Protein AF-A0A9W7CVZ5-F1 (afdb_monomer)

Secondary structure (DSSP, 8-state):
------------S-----SEEEEE--EEEETTEEEE-SS-EEEEE-SS-----HHHHHHTT--HHHHHHHHHHTTS--------S----------HHHHHHHHHHHHHHHHTTSS-HHHHHHHHHH--

Foldseek 3Di:
DDDDDDDPDPPDPPDFDFPDKDWDFDWDQDPVGIDTDPGTDIDTDGPDDDDDDQVVCVVVVRRPVVVVVVVVVVVPPPPPPPDPDDDDPPPPPCPVVNVVVVVVVLVVCVVVVVDDPVVVVVVVVVVD

Organism: NCBI:txid1490495

Radius of gyration: 24.83 Å; Cα contacts (8 Å, |Δi|>4): 61; chains: 1; bounding box: 60×45×59 Å

Structure (mmCIF, N/CA/C/O backbone):
data_AF-A0A9W7CVZ5-F1
#
_entry.id   AF-A0A9W7CVZ5-F1
#
loop_
_atom_site.group_PDB
_atom_site.id
_atom_site.type_symbol
_atom_site.label_atom_id
_atom_site.label_alt_id
_atom_site.label_comp_id
_atom_site.label_asym_id
_atom_site.label_entity_id
_atom_site.label_seq_id
_atom_site.pdbx_PDB_ins_code
_atom_site.Cartn_x
_atom_site.Cartn_y
_atom_site.Cartn_z
_atom_site.occupancy
_atom_site.B_iso_or_equiv
_atom_site.auth_seq_id
_atom_site.auth_comp_i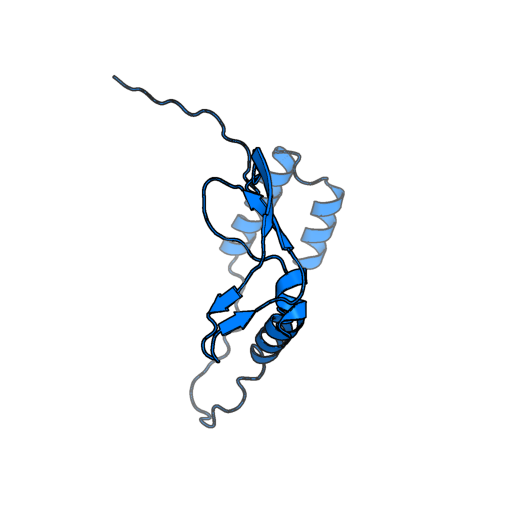d
_atom_site.auth_asym_id
_atom_site.auth_atom_id
_atom_site.pdbx_PDB_model_num
ATOM 1 N N . MET A 1 1 ? 34.422 22.693 -24.046 1.00 40.09 1 MET A N 1
ATOM 2 C CA . MET A 1 1 ? 33.271 22.176 -24.804 1.00 40.09 1 MET A CA 1
ATOM 3 C C . MET A 1 1 ? 33.101 20.726 -24.395 1.00 40.09 1 MET A C 1
ATOM 5 O O . MET A 1 1 ? 34.000 19.950 -24.675 1.00 40.09 1 MET A O 1
ATOM 9 N N . ASN A 1 2 ? 31.997 20.472 -23.681 1.00 41.28 2 ASN A N 1
ATOM 10 C CA . ASN A 1 2 ? 31.250 19.214 -23.522 1.00 41.28 2 ASN A CA 1
ATOM 11 C C . ASN A 1 2 ? 32.051 18.068 -22.856 1.00 41.28 2 ASN A C 1
ATOM 13 O O . ASN A 1 2 ? 32.937 17.504 -23.475 1.00 41.28 2 ASN A O 1
ATOM 17 N N . GLY A 1 3 ? 31.862 17.681 -21.592 1.00 51.03 3 GLY A N 1
ATOM 18 C CA . GLY A 1 3 ? 30.636 17.678 -20.800 1.00 51.03 3 GLY A CA 1
ATOM 19 C C . GLY A 1 3 ? 29.716 16.562 -21.283 1.00 51.03 3 GLY A C 1
ATOM 20 O O . GLY A 1 3 ? 28.900 16.842 -22.146 1.00 51.03 3 GLY A O 1
ATOM 21 N N . ASP A 1 4 ? 29.872 15.340 -20.760 1.00 47.72 4 ASP A N 1
ATOM 22 C CA . ASP A 1 4 ? 28.720 14.618 -20.213 1.00 47.72 4 ASP A CA 1
ATOM 23 C C . ASP A 1 4 ? 29.133 13.479 -19.265 1.00 47.72 4 ASP A C 1
ATOM 25 O O . ASP A 1 4 ? 29.956 12.620 -19.585 1.00 47.72 4 ASP A O 1
ATOM 29 N N . HIS A 1 5 ? 28.555 13.527 -18.069 1.00 56.59 5 HIS A N 1
ATOM 30 C CA . HIS A 1 5 ? 28.604 12.501 -17.041 1.00 56.59 5 HIS A CA 1
ATOM 31 C C . HIS A 1 5 ? 27.521 11.480 -17.383 1.00 56.59 5 HIS A C 1
ATOM 33 O O . HIS A 1 5 ? 26.341 11.765 -17.223 1.00 56.59 5 HIS A O 1
ATOM 39 N N . THR A 1 6 ? 27.886 10.265 -17.773 1.00 53.56 6 THR A N 1
ATOM 40 C CA . THR A 1 6 ? 26.927 9.150 -17.773 1.00 53.56 6 THR A CA 1
ATOM 41 C C . THR A 1 6 ? 27.447 8.067 -16.847 1.00 53.56 6 THR A C 1
ATOM 43 O O . THR A 1 6 ? 28.040 7.071 -17.250 1.00 53.56 6 THR A O 1
ATOM 46 N N . ALA A 1 7 ? 27.257 8.307 -15.548 1.00 51.12 7 ALA A N 1
ATOM 47 C CA . ALA A 1 7 ? 27.234 7.227 -14.580 1.00 51.12 7 ALA A CA 1
ATOM 48 C C . ALA A 1 7 ? 26.082 6.297 -14.982 1.00 51.12 7 ALA A C 1
ATOM 50 O O . ALA A 1 7 ? 24.929 6.719 -15.032 1.00 51.12 7 ALA A O 1
ATOM 51 N N . CYS A 1 8 ? 26.403 5.050 -15.319 1.00 52.41 8 CYS A N 1
ATOM 52 C CA . CYS A 1 8 ? 25.407 4.004 -15.484 1.00 52.41 8 CYS A CA 1
ATOM 53 C C . CYS A 1 8 ? 24.758 3.774 -14.113 1.00 52.41 8 CYS A C 1
ATOM 55 O O . CYS A 1 8 ? 25.337 3.110 -13.252 1.00 52.41 8 CYS A O 1
ATOM 57 N N . GLY A 1 9 ? 23.602 4.398 -13.887 1.00 58.53 9 GLY A N 1
ATOM 58 C CA . GLY A 1 9 ? 22.767 4.137 -12.721 1.00 58.53 9 GLY A CA 1
ATOM 59 C C . GLY A 1 9 ? 22.293 2.679 -12.713 1.00 58.53 9 GLY A C 1
ATOM 60 O O . GLY A 1 9 ? 22.257 2.036 -13.768 1.00 58.53 9 GLY A O 1
ATOM 61 N N . PRO A 1 10 ? 21.969 2.127 -11.535 1.00 52.97 10 PRO A N 1
ATOM 62 C CA . PRO A 1 10 ? 21.460 0.767 -11.438 1.00 52.97 10 PRO A CA 1
ATOM 63 C C . PRO A 1 10 ? 20.138 0.631 -12.220 1.00 52.97 10 PRO A C 1
ATOM 65 O O . PRO A 1 10 ? 19.360 1.583 -12.268 1.00 52.97 10 PRO A O 1
ATOM 68 N N . PRO A 1 11 ? 19.845 -0.536 -12.821 1.00 58.94 11 PRO A N 1
ATOM 69 C CA . PRO A 1 11 ? 18.526 -0.811 -13.379 1.00 58.94 11 PRO A CA 1
ATOM 70 C C . PRO A 1 11 ? 17.513 -0.898 -12.225 1.00 58.94 11 PRO A C 1
ATOM 72 O O . PRO A 1 11 ? 17.598 -1.766 -11.357 1.00 58.94 11 PRO A O 1
ATOM 75 N N . GLU A 1 12 ? 16.593 0.060 -12.186 1.00 49.31 12 GLU A N 1
ATOM 76 C CA . GLU A 1 12 ? 15.905 0.489 -10.970 1.00 49.31 12 GLU A CA 1
ATOM 77 C C . GLU A 1 12 ? 14.522 -0.173 -10.833 1.00 49.31 12 GLU A C 1
ATOM 79 O O . GLU A 1 12 ? 13.479 0.447 -11.021 1.00 49.31 12 GLU A O 1
ATOM 84 N N . TRP A 1 13 ? 14.465 -1.446 -10.431 1.00 47.00 13 TRP A N 1
ATOM 85 C CA . TRP A 1 13 ? 13.424 -1.749 -9.447 1.00 47.00 13 TRP A CA 1
ATOM 86 C C . TRP A 1 13 ? 13.830 -0.915 -8.230 1.00 47.00 13 TRP A C 1
ATOM 88 O O . TRP A 1 13 ? 14.870 -1.170 -7.630 1.00 47.00 13 TRP A O 1
ATOM 98 N N . ALA A 1 14 ? 13.125 0.188 -7.981 1.00 61.78 14 ALA A N 1
ATOM 99 C CA . ALA A 1 14 ? 13.544 1.167 -6.986 1.00 61.78 14 ALA A CA 1
ATOM 100 C C . ALA A 1 14 ? 13.758 0.476 -5.636 1.00 61.78 14 ALA A C 1
ATOM 102 O O . ALA A 1 14 ? 12.819 -0.029 -5.014 1.00 61.78 14 ALA A O 1
ATOM 103 N N . ILE A 1 15 ? 15.017 0.416 -5.200 1.00 69.12 15 ILE A N 1
ATOM 104 C CA . ILE A 1 15 ? 15.358 -0.065 -3.869 1.00 69.12 15 ILE A CA 1
ATOM 105 C C . ILE A 1 15 ? 14.914 1.029 -2.912 1.00 69.12 15 ILE A C 1
ATOM 107 O O . ILE A 1 15 ? 15.576 2.054 -2.771 1.00 69.12 15 ILE A O 1
ATOM 111 N N . LEU A 1 16 ? 13.781 0.813 -2.250 1.00 71.06 16 LEU A N 1
ATOM 112 C CA . LEU A 1 16 ? 13.352 1.677 -1.161 1.00 71.06 16 LEU A CA 1
ATOM 113 C C . LEU A 1 16 ? 14.295 1.461 0.026 1.00 71.06 16 LEU A C 1
ATOM 115 O O . LEU A 1 16 ? 14.169 0.492 0.777 1.00 71.06 16 LEU A O 1
ATOM 119 N N . ALA A 1 17 ? 15.262 2.361 0.181 1.00 76.75 17 ALA A N 1
ATOM 120 C CA . ALA A 1 17 ? 16.102 2.414 1.363 1.00 76.75 17 ALA A CA 1
ATOM 121 C C . ALA A 1 17 ? 15.310 3.058 2.507 1.00 76.75 17 ALA A C 1
ATOM 123 O O . ALA A 1 17 ? 14.854 4.196 2.406 1.00 76.75 17 ALA A O 1
ATOM 124 N N . SER A 1 18 ? 15.141 2.321 3.603 1.00 81.44 18 SER A N 1
ATOM 125 C CA . SER A 1 18 ? 14.576 2.861 4.835 1.00 81.44 18 SER A CA 1
ATOM 126 C C . SER A 1 18 ? 15.668 3.026 5.878 1.00 81.44 18 SER A C 1
ATOM 128 O O . SER A 1 18 ? 16.497 2.136 6.066 1.00 81.44 18 SER A O 1
ATOM 130 N N . THR A 1 19 ? 15.659 4.160 6.572 1.00 82.44 19 THR A N 1
ATOM 131 C CA . THR A 1 19 ? 16.615 4.442 7.652 1.00 82.44 19 THR A CA 1
ATOM 132 C C . THR A 1 19 ? 16.072 4.046 9.024 1.00 82.44 19 THR A C 1
ATOM 134 O O . THR A 1 19 ? 16.849 3.770 9.934 1.00 82.44 19 THR A O 1
ATOM 137 N N . HIS A 1 20 ? 14.746 3.995 9.182 1.00 89.50 20 HIS A N 1
ATOM 138 C CA . HIS A 1 20 ? 14.085 3.797 10.469 1.00 89.50 20 HIS A CA 1
ATOM 139 C C . HIS A 1 20 ? 12.794 2.993 10.318 1.00 89.50 20 HIS A C 1
ATOM 141 O O . HIS A 1 20 ? 12.055 3.151 9.348 1.00 89.50 20 HIS A O 1
ATOM 147 N N . ALA A 1 21 ? 12.484 2.195 11.338 1.00 91.69 21 ALA A N 1
ATOM 148 C CA . ALA A 1 21 ? 11.197 1.533 11.490 1.00 91.69 21 ALA A CA 1
ATOM 149 C C . ALA A 1 21 ? 10.530 2.005 12.784 1.00 91.69 21 ALA A C 1
ATOM 151 O O . ALA A 1 21 ? 11.165 1.987 13.841 1.00 91.69 21 ALA A O 1
ATOM 152 N N . ILE A 1 22 ? 9.261 2.398 12.703 1.00 93.62 22 ILE A N 1
ATOM 153 C CA . ILE A 1 22 ? 8.476 2.890 13.841 1.00 93.62 22 ILE A CA 1
ATOM 154 C C . ILE A 1 22 ? 7.110 2.210 13.888 1.00 93.62 22 ILE A C 1
ATOM 156 O O . ILE A 1 22 ? 6.572 1.823 12.854 1.00 93.62 22 ILE A O 1
ATOM 160 N N . ASP A 1 23 ? 6.535 2.098 15.079 1.00 94.88 23 ASP A N 1
ATOM 161 C CA . ASP A 1 23 ? 5.174 1.601 15.265 1.00 94.88 23 ASP A CA 1
ATOM 162 C C . ASP A 1 23 ? 4.212 2.785 15.412 1.00 94.88 23 ASP A C 1
ATOM 164 O O . ASP A 1 23 ? 4.386 3.639 16.283 1.00 94.88 23 ASP A O 1
ATOM 168 N N . VAL A 1 24 ? 3.200 2.857 14.544 1.00 92.44 24 VAL A N 1
ATOM 169 C CA . VAL A 1 24 ? 2.259 3.985 14.472 1.00 92.44 24 VAL A CA 1
ATOM 170 C C . VAL A 1 24 ? 0.809 3.528 14.572 1.00 92.44 24 VAL A C 1
ATOM 172 O O . VAL A 1 24 ? 0.402 2.521 13.995 1.00 92.44 24 VAL A O 1
ATOM 175 N N . ASN A 1 25 ? -0.005 4.306 15.285 1.00 93.50 25 ASN A N 1
ATOM 176 C CA . ASN A 1 25 ? -1.456 4.150 15.274 1.00 93.50 25 ASN A CA 1
ATOM 177 C C . ASN A 1 25 ? -2.013 4.828 14.015 1.00 93.50 25 ASN A C 1
ATOM 179 O O . ASN A 1 25 ? -2.070 6.056 13.940 1.00 93.50 25 ASN A O 1
ATOM 183 N N . LEU A 1 26 ? -2.404 4.024 13.028 1.00 91.19 26 LEU A N 1
ATOM 184 C CA . LEU A 1 26 ? -2.772 4.507 11.701 1.00 91.19 26 LEU A CA 1
ATOM 185 C C . LEU A 1 26 ? -4.281 4.772 11.580 1.00 91.19 26 LEU A C 1
ATOM 187 O O . LEU A 1 26 ? -5.115 3.979 12.021 1.00 91.19 26 LEU A O 1
ATOM 191 N N . THR A 1 27 ? -4.637 5.888 10.948 1.00 92.62 27 THR A N 1
ATOM 192 C CA . THR A 1 27 ? -6.004 6.197 10.507 1.00 92.62 27 THR A CA 1
ATOM 193 C C . THR A 1 27 ? -5.955 6.662 9.059 1.00 92.62 27 THR A C 1
ATOM 195 O O . THR A 1 27 ? -5.190 7.567 8.733 1.00 92.62 27 THR A O 1
ATOM 198 N N . LEU A 1 28 ? -6.753 6.038 8.195 1.00 89.94 28 LEU A N 1
ATOM 199 C CA . LEU A 1 28 ? -6.840 6.364 6.774 1.00 89.94 28 LEU A CA 1
ATOM 200 C C . LEU A 1 28 ? -8.164 7.056 6.481 1.00 89.94 28 LEU A C 1
ATOM 202 O O . LEU A 1 28 ? -9.229 6.526 6.785 1.00 89.94 28 LEU A O 1
ATOM 206 N N . ASN A 1 29 ? -8.104 8.224 5.854 1.00 90.62 29 ASN A N 1
ATOM 207 C CA . ASN A 1 29 ? -9.298 8.931 5.406 1.00 90.62 29 ASN A CA 1
ATOM 208 C C . ASN A 1 29 ? -9.720 8.373 4.047 1.00 90.62 29 ASN A C 1
ATOM 210 O O . ASN A 1 29 ? -9.106 8.681 3.028 1.00 90.62 29 ASN A O 1
ATOM 214 N N . THR A 1 30 ? -10.746 7.527 4.038 1.00 86.75 30 THR A N 1
ATOM 215 C CA . THR A 1 30 ? -11.310 6.975 2.801 1.00 86.75 30 THR A CA 1
ATOM 216 C C . THR A 1 30 ? -12.500 7.813 2.337 1.00 86.75 30 THR A C 1
ATOM 218 O O . THR A 1 30 ? -13.057 8.597 3.107 1.00 86.75 30 THR A O 1
ATOM 221 N N . ALA A 1 31 ? -12.946 7.615 1.095 1.00 90.88 31 ALA A N 1
ATOM 222 C CA . ALA A 1 31 ? -14.164 8.251 0.587 1.00 90.88 31 ALA A CA 1
ATOM 223 C C . ALA A 1 31 ? -15.429 7.864 1.386 1.00 90.88 31 ALA A C 1
ATOM 225 O O . ALA A 1 31 ? -16.387 8.629 1.420 1.00 90.88 31 ALA A O 1
ATOM 226 N N . ALA A 1 32 ? -15.421 6.707 2.059 1.00 89.44 32 ALA A N 1
ATOM 227 C CA . ALA A 1 32 ? -16.495 6.263 2.951 1.00 89.44 32 ALA A CA 1
ATOM 228 C C . ALA A 1 32 ? -16.342 6.787 4.395 1.00 89.44 32 ALA A C 1
ATOM 230 O O . ALA A 1 32 ? -17.167 6.481 5.254 1.00 89.44 32 ALA A O 1
ATOM 231 N N . GLY A 1 33 ? -15.293 7.568 4.667 1.00 92.44 33 GLY A N 1
ATOM 232 C CA . GLY A 1 33 ? -14.964 8.117 5.978 1.00 92.44 33 GLY A CA 1
ATOM 233 C C . GLY A 1 33 ? -13.639 7.594 6.553 1.00 92.44 33 GLY A C 1
ATOM 234 O O . GLY A 1 33 ? -12.951 6.776 5.929 1.00 92.44 33 GLY A O 1
ATOM 235 N N . PRO A 1 34 ? -13.240 8.088 7.738 1.00 92.81 34 PRO A N 1
ATOM 236 C CA . PRO A 1 34 ? -12.016 7.661 8.406 1.00 92.81 34 PRO A CA 1
ATOM 237 C C . PRO A 1 34 ? -12.090 6.205 8.880 1.00 92.81 34 PRO A C 1
ATOM 239 O O . PRO A 1 34 ? -13.049 5.806 9.539 1.00 92.81 34 PRO A O 1
ATOM 242 N N . VAL A 1 35 ? -11.040 5.432 8.608 1.00 90.69 35 VAL A N 1
ATOM 243 C CA . VAL A 1 35 ? -10.869 4.057 9.087 1.00 90.69 35 VAL A CA 1
ATOM 244 C C . VAL A 1 35 ? -9.632 3.990 9.967 1.00 90.69 35 VAL A C 1
ATOM 246 O O . VAL A 1 35 ? -8.517 4.251 9.515 1.00 90.69 35 VAL A O 1
ATOM 249 N N . ARG A 1 36 ? -9.829 3.642 11.239 1.00 91.00 36 ARG A N 1
ATOM 250 C CA . ARG A 1 36 ? -8.750 3.484 12.216 1.00 91.00 36 ARG A CA 1
ATOM 251 C C . ARG A 1 36 ? -8.421 2.009 12.406 1.00 91.00 36 ARG A C 1
ATOM 253 O O . ARG A 1 36 ? -9.317 1.201 12.638 1.00 91.00 36 ARG A O 1
ATOM 260 N N . PHE A 1 37 ? -7.136 1.681 12.355 1.00 89.38 37 PHE A N 1
ATOM 261 C CA . PHE A 1 37 ? -6.665 0.337 12.672 1.00 89.38 37 PHE A CA 1
ATOM 262 C C . PHE A 1 37 ? -6.636 0.121 14.188 1.00 89.38 37 PHE A C 1
ATOM 264 O O . PHE A 1 37 ? -6.345 1.048 14.943 1.00 89.38 37 PHE A O 1
ATOM 271 N N . GLN A 1 38 ? -6.959 -1.099 14.625 1.00 86.56 38 GLN A N 1
ATOM 272 C CA . GLN A 1 38 ? -7.007 -1.442 16.051 1.00 86.56 38 GLN A CA 1
ATOM 273 C C . GLN A 1 38 ? -5.605 -1.539 16.668 1.00 86.56 38 GLN A C 1
ATOM 275 O O . GLN A 1 38 ? -5.395 -1.050 17.775 1.00 86.56 38 GLN A O 1
ATOM 280 N N . ASP A 1 39 ? -4.646 -2.095 15.924 1.00 91.38 39 ASP A N 1
ATOM 281 C CA . ASP A 1 39 ? -3.274 -2.306 16.385 1.00 91.38 39 ASP A CA 1
ATOM 282 C C . ASP A 1 39 ? -2.290 -1.291 15.798 1.00 91.38 39 ASP A C 1
ATOM 284 O O . ASP A 1 39 ? -2.501 -0.736 14.712 1.00 91.38 39 ASP A O 1
ATOM 288 N N . LEU A 1 40 ? -1.161 -1.115 16.490 1.00 93.12 40 LEU A N 1
ATOM 289 C CA . LEU A 1 40 ? -0.016 -0.393 15.947 1.00 93.12 40 LEU A CA 1
ATOM 290 C C . LEU A 1 40 ? 0.492 -1.084 14.679 1.00 93.12 40 LEU A C 1
ATOM 292 O O . LEU A 1 40 ? 0.637 -2.308 14.621 1.00 93.12 40 LEU A O 1
ATOM 296 N N . LYS A 1 41 ? 0.781 -0.283 13.656 1.00 91.06 41 LYS A N 1
ATOM 297 C CA . LYS A 1 41 ? 1.324 -0.749 12.384 1.00 91.06 41 LYS A CA 1
ATOM 298 C C . LYS A 1 41 ? 2.783 -0.342 12.287 1.00 91.06 41 LYS A C 1
ATOM 300 O O . LYS A 1 41 ? 3.121 0.823 12.484 1.00 91.06 41 LYS A O 1
ATOM 305 N N . ARG A 1 42 ? 3.639 -1.310 11.967 1.00 91.56 42 ARG A N 1
ATOM 306 C CA . ARG A 1 42 ? 5.062 -1.067 11.751 1.00 91.56 42 ARG A CA 1
ATOM 307 C C . ARG A 1 42 ? 5.269 -0.415 10.390 1.00 91.56 42 ARG A C 1
ATOM 309 O O . ARG A 1 42 ? 5.014 -1.043 9.362 1.00 91.56 42 ARG A O 1
ATOM 316 N N . CYS A 1 43 ? 5.738 0.822 10.390 1.00 90.19 43 CYS A N 1
ATOM 317 C CA . CYS A 1 43 ? 6.008 1.613 9.198 1.00 90.19 43 CYS A CA 1
ATOM 318 C C . CYS A 1 43 ? 7.510 1.822 9.018 1.00 90.19 43 CYS A C 1
ATOM 320 O O . CYS A 1 43 ? 8.252 2.018 9.981 1.00 90.19 43 CYS A O 1
ATOM 322 N N . LEU A 1 44 ? 7.941 1.786 7.761 1.00 90.94 44 LEU A N 1
ATOM 323 C CA . LEU A 1 44 ? 9.299 2.109 7.348 1.00 90.94 44 LEU A CA 1
ATOM 324 C C . LEU A 1 44 ? 9.329 3.566 6.897 1.00 90.94 44 LEU A C 1
ATOM 326 O O . LEU A 1 44 ? 8.510 3.968 6.072 1.00 90.94 44 LEU A O 1
ATOM 330 N N . ILE A 1 45 ? 10.253 4.352 7.443 1.00 88.25 45 ILE A N 1
ATOM 331 C CA . ILE A 1 45 ? 10.453 5.737 7.017 1.00 88.25 45 ILE A CA 1
ATOM 332 C C . ILE A 1 45 ? 11.331 5.716 5.770 1.00 88.25 45 ILE A C 1
ATOM 334 O O . ILE A 1 45 ? 12.456 5.208 5.810 1.00 88.25 45 ILE A O 1
ATOM 338 N N . VAL A 1 46 ? 10.789 6.251 4.682 1.00 86.69 46 VAL A N 1
ATOM 339 C CA . VAL A 1 46 ? 11.439 6.431 3.379 1.00 86.69 46 VAL A CA 1
ATOM 340 C C . VAL A 1 46 ? 11.301 7.900 2.972 1.00 86.69 46 VAL A C 1
ATOM 342 O O . VAL A 1 46 ? 10.420 8.593 3.473 1.00 86.69 46 VAL A O 1
ATOM 345 N N . GLU A 1 47 ? 12.164 8.396 2.089 1.00 81.62 47 GLU A N 1
ATOM 346 C CA . GLU A 1 47 ? 12.276 9.837 1.777 1.00 81.62 47 GLU A CA 1
ATOM 347 C C . GLU A 1 47 ? 11.128 10.417 0.925 1.00 81.62 47 GLU A C 1
ATOM 349 O O . GLU A 1 47 ? 11.151 11.594 0.580 1.00 81.62 47 GLU A O 1
ATOM 354 N N . SER A 1 48 ? 10.133 9.607 0.564 1.00 76.75 48 SER A N 1
ATOM 355 C CA . SER A 1 48 ? 9.132 9.931 -0.457 1.00 76.75 48 SER A CA 1
ATOM 356 C C . SER A 1 48 ? 7.707 9.815 0.104 1.00 76.75 48 SER A C 1
ATOM 358 O O . SER A 1 48 ? 7.345 10.539 1.030 1.00 76.75 48 SER A O 1
ATOM 360 N N . ASP A 1 49 ? 6.897 8.919 -0.456 1.00 80.44 49 ASP A N 1
ATOM 361 C CA . ASP A 1 49 ? 5.460 8.839 -0.220 1.00 80.44 49 ASP A CA 1
ATOM 362 C C . ASP A 1 49 ? 5.065 7.820 0.857 1.00 80.44 49 ASP A C 1
ATOM 364 O O . ASP A 1 49 ? 5.798 6.887 1.199 1.00 80.44 49 ASP A O 1
ATOM 368 N N . PHE A 1 50 ? 3.838 7.967 1.367 1.00 84.12 50 PHE A N 1
ATOM 369 C CA . PH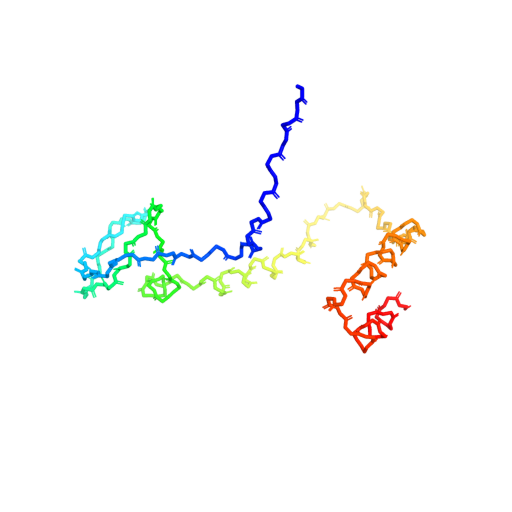E A 1 50 ? 3.235 6.989 2.267 1.00 84.12 50 PHE A CA 1
ATOM 370 C C . PHE A 1 50 ? 2.686 5.795 1.479 1.00 84.12 50 PHE A C 1
ATOM 372 O O . PHE A 1 50 ? 1.575 5.820 0.946 1.00 84.12 50 PHE A O 1
ATOM 379 N N . LEU A 1 51 ? 3.479 4.727 1.425 1.00 88.88 51 LEU A N 1
ATOM 380 C CA . LEU A 1 51 ? 3.121 3.493 0.737 1.00 88.88 51 LEU A CA 1
ATOM 381 C C . LEU A 1 51 ? 2.387 2.529 1.670 1.00 88.88 51 LEU A C 1
ATOM 383 O O . LEU A 1 51 ? 2.852 2.204 2.764 1.00 88.88 51 LEU A O 1
ATOM 387 N N . VAL A 1 52 ? 1.256 2.008 1.195 1.00 88.75 52 VAL A N 1
ATOM 388 C CA . VAL A 1 52 ? 0.464 1.004 1.908 1.00 88.75 52 VAL A CA 1
ATOM 389 C C . VAL A 1 52 ? 0.586 -0.339 1.201 1.00 88.75 52 VAL A C 1
ATOM 391 O O . VAL A 1 52 ? 0.172 -0.502 0.057 1.00 88.75 52 VAL A O 1
ATOM 394 N N . GLY A 1 53 ? 1.156 -1.323 1.895 1.00 89.62 53 GLY A N 1
ATOM 395 C CA . GLY A 1 53 ? 1.318 -2.670 1.354 1.00 89.62 53 GLY A CA 1
ATOM 396 C C . GLY A 1 53 ? 0.002 -3.451 1.268 1.00 89.62 53 GLY A C 1
ATOM 397 O O . GLY A 1 53 ? -0.929 -3.226 2.045 1.00 89.62 53 GLY A O 1
ATOM 398 N N . LYS A 1 54 ? -0.031 -4.459 0.384 1.00 90.31 54 LYS A N 1
ATOM 399 C CA . LYS A 1 54 ? -1.192 -5.343 0.152 1.00 90.31 54 LYS A CA 1
ATOM 400 C C . LYS A 1 54 ? -1.803 -5.925 1.431 1.00 90.31 54 LYS A C 1
ATOM 402 O O . LYS A 1 54 ? -3.018 -6.003 1.542 1.00 90.31 54 LYS A O 1
ATOM 407 N N . ARG A 1 55 ? -0.976 -6.301 2.415 1.00 88.69 55 ARG A N 1
ATOM 408 C CA . ARG A 1 55 ? -1.454 -6.851 3.697 1.00 88.69 55 ARG A CA 1
ATOM 409 C C . ARG A 1 55 ? -2.390 -5.880 4.419 1.00 88.69 55 ARG A C 1
ATOM 411 O O . ARG A 1 55 ? -3.440 -6.292 4.889 1.00 88.69 55 ARG A O 1
ATOM 418 N N . LEU A 1 56 ? -2.012 -4.605 4.488 1.00 89.50 56 LEU A N 1
ATOM 419 C CA . LEU A 1 56 ? -2.798 -3.593 5.186 1.00 89.50 56 LEU A CA 1
ATOM 420 C C . LEU A 1 56 ? -4.060 -3.221 4.395 1.00 89.50 56 LEU A C 1
ATOM 422 O O . LEU A 1 56 ? -5.105 -2.985 4.988 1.00 89.50 56 LEU A O 1
ATOM 426 N N . LEU A 1 57 ? -3.983 -3.228 3.060 1.00 90.44 57 LEU A N 1
ATOM 427 C CA . LEU A 1 57 ? -5.155 -3.064 2.194 1.00 90.44 57 LEU A CA 1
ATOM 428 C C . LEU A 1 57 ? -6.174 -4.198 2.390 1.00 90.44 57 LEU A C 1
ATOM 430 O O . LEU A 1 57 ? -7.370 -3.933 2.479 1.00 90.44 57 LEU A O 1
ATOM 434 N N . ALA A 1 58 ? -5.714 -5.444 2.536 1.00 89.44 58 ALA A N 1
ATOM 435 C CA . ALA A 1 58 ? -6.590 -6.589 2.776 1.00 89.44 58 ALA A CA 1
ATOM 436 C C . ALA A 1 58 ? -7.347 -6.487 4.113 1.00 89.44 58 ALA A C 1
ATOM 438 O O . ALA A 1 58 ? -8.515 -6.864 4.177 1.00 89.44 58 ALA A O 1
ATOM 439 N N . GLU A 1 59 ? -6.736 -5.915 5.158 1.00 88.50 59 GLU A N 1
ATOM 440 C CA . GLU A 1 59 ? -7.431 -5.620 6.425 1.00 88.50 59 GLU A CA 1
ATOM 441 C C . GLU A 1 59 ? -8.589 -4.618 6.247 1.00 88.50 59 GLU A C 1
ATOM 443 O O . GLU A 1 59 ? -9.553 -4.650 7.009 1.00 88.50 59 GLU A O 1
ATOM 448 N N . LEU A 1 60 ? -8.530 -3.760 5.222 1.00 86.00 60 LEU A N 1
ATOM 449 C CA . LEU A 1 60 ? -9.613 -2.842 4.839 1.00 86.00 60 LEU A CA 1
ATOM 450 C C . LEU A 1 60 ? -10.650 -3.492 3.906 1.00 86.00 60 LEU A C 1
ATOM 452 O O . LEU A 1 60 ? -11.565 -2.815 3.442 1.00 86.00 60 LEU A O 1
ATOM 456 N N . GLY A 1 61 ? -10.498 -4.780 3.581 1.00 88.06 61 GLY A N 1
ATOM 457 C CA . GLY A 1 61 ? -11.327 -5.475 2.594 1.00 88.06 61 GLY A CA 1
ATOM 458 C C . GLY A 1 61 ? -10.979 -5.140 1.139 1.00 88.06 61 GLY A C 1
ATOM 459 O O . GLY A 1 61 ? -11.764 -5.436 0.237 1.00 88.06 61 GLY A O 1
ATOM 460 N N . ILE A 1 62 ? -9.816 -4.528 0.891 1.00 89.75 62 ILE A N 1
ATOM 461 C CA . ILE A 1 62 ? -9.342 -4.186 -0.452 1.00 89.75 62 ILE A CA 1
ATOM 462 C C . ILE A 1 62 ? -8.424 -5.305 -0.948 1.00 89.75 62 ILE A C 1
ATOM 464 O O . ILE A 1 62 ? -7.234 -5.353 -0.635 1.00 89.75 62 ILE A O 1
ATOM 468 N N . ASP A 1 63 ? -8.990 -6.204 -1.747 1.00 91.75 63 ASP A N 1
ATOM 469 C CA . ASP A 1 63 ? -8.250 -7.245 -2.457 1.00 91.75 63 ASP A CA 1
ATOM 470 C C . ASP A 1 63 ? -7.927 -6.774 -3.881 1.00 91.75 63 ASP A C 1
ATOM 472 O O . ASP A 1 63 ? -8.747 -6.878 -4.798 1.00 91.75 63 ASP A O 1
ATOM 476 N N . VAL A 1 64 ? -6.724 -6.220 -4.042 1.00 90.44 64 VAL A N 1
ATOM 477 C CA . VAL A 1 64 ? -6.249 -5.653 -5.311 1.00 90.44 64 VAL A CA 1
ATOM 478 C C . VAL A 1 64 ? -6.165 -6.719 -6.404 1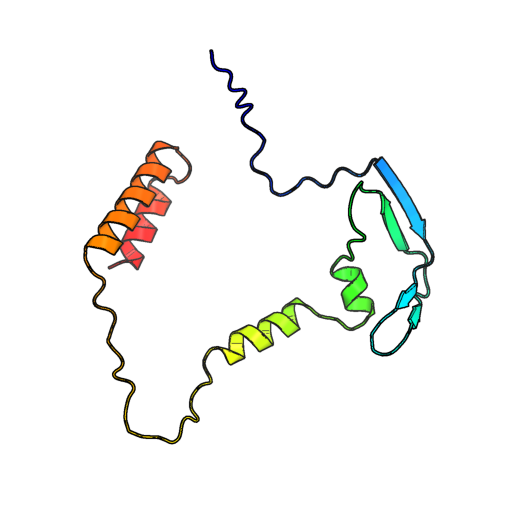.00 90.44 64 VAL A C 1
ATOM 480 O O . VAL A 1 64 ? -6.521 -6.439 -7.544 1.00 90.44 64 VAL A O 1
ATOM 483 N N . ASP A 1 65 ? -5.743 -7.942 -6.078 1.00 91.94 65 ASP A N 1
ATOM 484 C CA . ASP A 1 65 ? -5.555 -8.997 -7.079 1.00 91.94 65 ASP A CA 1
ATOM 485 C C . ASP A 1 65 ? -6.910 -9.472 -7.618 1.00 91.94 65 ASP A C 1
ATOM 487 O O . ASP A 1 65 ? -7.103 -9.584 -8.832 1.00 91.94 65 ASP A O 1
ATOM 491 N N . ARG A 1 66 ? -7.899 -9.641 -6.732 1.00 90.81 66 ARG A N 1
ATOM 492 C CA . ARG A 1 66 ? -9.280 -9.939 -7.136 1.00 90.81 66 ARG A CA 1
ATOM 493 C C . ARG A 1 66 ? -9.899 -8.806 -7.955 1.00 90.81 66 ARG A C 1
ATOM 495 O O . ARG A 1 66 ? -10.590 -9.071 -8.937 1.00 90.81 66 ARG A O 1
ATOM 502 N N . GLN A 1 67 ? -9.671 -7.552 -7.566 1.00 90.31 67 GLN A N 1
ATOM 503 C CA . GLN A 1 67 ? -10.175 -6.384 -8.298 1.00 90.31 67 GLN A CA 1
ATOM 504 C C . GLN A 1 67 ? -9.554 -6.265 -9.695 1.00 90.31 67 GLN A C 1
ATOM 506 O O . GLN A 1 67 ? -10.284 -6.054 -10.663 1.00 90.31 67 GLN A O 1
ATOM 511 N N . LEU A 1 68 ? -8.241 -6.470 -9.821 1.00 90.12 68 LEU A N 1
ATOM 512 C CA . LEU A 1 68 ? -7.555 -6.520 -11.115 1.00 90.12 68 LEU A CA 1
ATOM 513 C C . LEU A 1 68 ? -8.065 -7.678 -11.981 1.00 90.12 68 LEU A C 1
ATOM 515 O O . LEU A 1 68 ? -8.264 -7.496 -13.180 1.00 90.12 68 LEU A O 1
ATOM 519 N N . GLY A 1 69 ? -8.353 -8.835 -11.381 1.00 89.62 69 GLY A N 1
ATOM 520 C CA . GLY A 1 69 ? -8.968 -9.965 -12.079 1.00 89.62 69 GLY A CA 1
ATOM 521 C C . GLY A 1 69 ? -10.306 -9.607 -12.734 1.00 89.62 69 GLY A C 1
ATOM 522 O O . GLY A 1 69 ? -10.521 -9.927 -13.900 1.00 89.62 69 GLY A O 1
ATOM 523 N N . TYR A 1 70 ? -11.182 -8.875 -12.037 1.00 85.88 70 TYR A N 1
ATOM 524 C CA . TYR A 1 70 ? -12.444 -8.406 -12.629 1.00 85.88 70 TYR A C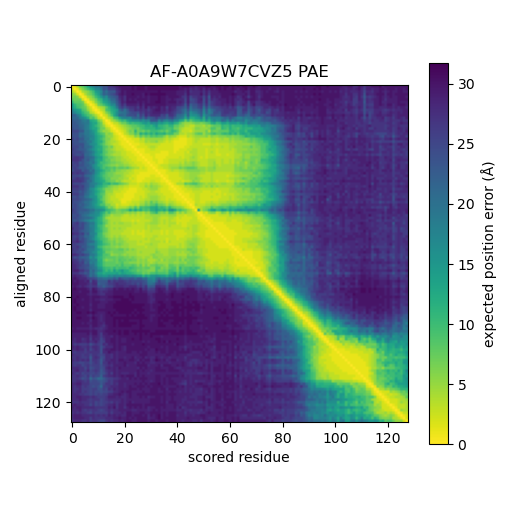A 1
ATOM 525 C C . TYR A 1 70 ? -12.250 -7.439 -13.797 1.00 85.88 70 TYR A C 1
ATOM 527 O O . TYR A 1 70 ? -13.041 -7.458 -14.739 1.00 85.88 70 TYR A O 1
ATOM 535 N N . LEU A 1 71 ? -11.212 -6.603 -13.746 1.00 85.75 71 LEU A N 1
ATOM 536 C CA . LEU A 1 71 ? -10.880 -5.697 -14.845 1.00 85.75 71 LEU A CA 1
ATOM 537 C C . LEU A 1 71 ? -10.357 -6.459 -16.064 1.00 85.75 71 LEU A C 1
ATOM 539 O O . LEU A 1 71 ? -10.722 -6.123 -17.184 1.00 85.75 71 LEU A O 1
ATOM 543 N N . ALA A 1 72 ? -9.559 -7.506 -15.851 1.00 80.00 72 ALA A N 1
ATOM 544 C CA . ALA A 1 72 ? -9.029 -8.330 -16.933 1.00 80.00 72 ALA A CA 1
ATOM 545 C C . ALA A 1 72 ? -10.121 -9.144 -17.652 1.00 80.00 72 ALA A C 1
ATOM 547 O O . ALA A 1 72 ? -10.050 -9.324 -18.863 1.00 80.00 72 ALA A O 1
ATOM 548 N N . VAL A 1 73 ? -11.149 -9.603 -16.927 1.00 74.81 73 VAL A N 1
ATOM 549 C CA . VAL A 1 73 ? -12.279 -10.359 -17.505 1.00 74.81 73 VAL A CA 1
ATOM 550 C C . VAL A 1 73 ? -13.197 -9.467 -18.351 1.00 74.81 73 VAL A C 1
ATOM 552 O O . VAL A 1 73 ? -13.738 -9.929 -19.349 1.00 74.81 73 VAL A O 1
ATOM 555 N N . ARG A 1 74 ? -13.325 -8.181 -18.002 1.00 61.25 74 ARG A N 1
ATOM 556 C CA . ARG A 1 74 ? -14.135 -7.191 -18.738 1.00 61.25 74 ARG A CA 1
ATOM 557 C C . ARG A 1 74 ? -13.505 -6.663 -20.037 1.00 61.25 74 ARG A C 1
ATOM 559 O O . ARG A 1 74 ? -14.028 -5.745 -20.658 1.00 61.25 74 ARG A O 1
ATOM 566 N N . GLY A 1 75 ? -12.334 -7.172 -20.417 1.00 57.16 75 GLY A N 1
ATOM 567 C CA . GLY A 1 75 ? -11.674 -6.800 -21.671 1.00 57.16 75 GLY A CA 1
ATOM 568 C C . GLY A 1 75 ? -12.217 -7.529 -22.904 1.00 57.16 75 GLY A C 1
ATOM 569 O O . GLY A 1 75 ? -11.828 -7.175 -24.013 1.00 57.16 75 GLY A O 1
ATOM 570 N N . ASP A 1 76 ? -13.083 -8.534 -22.721 1.00 58.62 76 ASP A N 1
ATOM 571 C CA . ASP A 1 76 ? -13.509 -9.465 -23.781 1.00 58.62 76 ASP A CA 1
ATOM 572 C C . ASP A 1 76 ? -15.038 -9.497 -24.005 1.00 58.62 76 ASP A C 1
ATOM 574 O O . ASP A 1 76 ? -15.526 -10.100 -24.961 1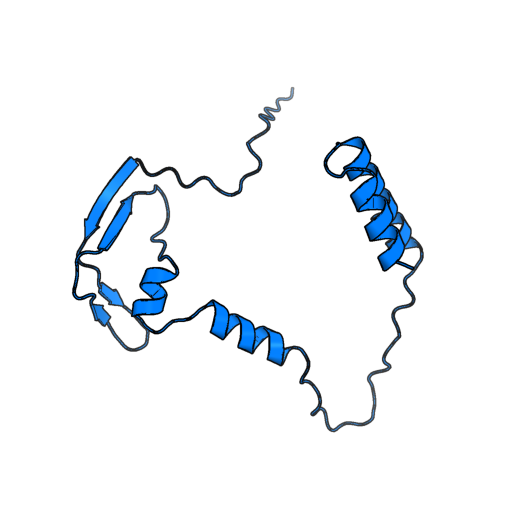.00 58.62 76 ASP A O 1
ATOM 578 N N . ASP A 1 77 ? -15.821 -8.817 -23.161 1.00 58.91 77 ASP A N 1
ATOM 579 C CA . ASP A 1 77 ? -17.289 -8.774 -23.210 1.00 58.91 77 ASP A CA 1
ATOM 580 C C . ASP A 1 77 ? -17.865 -7.514 -23.884 1.00 58.91 77 ASP A C 1
ATOM 582 O O . ASP A 1 77 ? -19.050 -7.209 -23.729 1.00 58.91 77 ASP A O 1
ATOM 586 N N . ASP A 1 78 ? -17.092 -6.847 -24.752 1.00 57.16 78 ASP A N 1
ATOM 587 C CA . ASP A 1 78 ? -17.634 -5.885 -25.725 1.00 57.16 78 ASP A CA 1
ATOM 588 C C . ASP A 1 78 ? -18.365 -6.607 -26.878 1.00 57.16 78 ASP A C 1
ATOM 590 O O . ASP A 1 78 ? -17.932 -6.653 -28.035 1.00 57.16 78 ASP A O 1
ATOM 594 N N . LYS A 1 79 ? -19.476 -7.263 -26.535 1.00 54.34 79 LYS A N 1
ATOM 595 C CA . LYS A 1 79 ? -20.446 -7.850 -27.471 1.00 54.34 79 LYS A CA 1
ATOM 596 C C . LYS A 1 79 ? -21.850 -7.385 -27.115 1.00 54.34 79 LYS A C 1
ATOM 598 O O . LYS A 1 79 ? -22.764 -8.183 -26.927 1.00 54.34 79 LYS A O 1
ATOM 603 N N . THR A 1 80 ? -22.040 -6.073 -27.033 1.00 52.69 80 THR A N 1
ATOM 604 C CA . THR A 1 80 ? -23.365 -5.467 -27.226 1.00 52.69 80 THR A CA 1
ATOM 605 C C . THR A 1 80 ? -23.228 -4.104 -27.903 1.00 52.69 80 THR A C 1
ATOM 607 O O . THR A 1 80 ? -23.715 -3.092 -27.416 1.00 52.69 80 THR A O 1
ATOM 610 N N . PHE A 1 81 ? -22.566 -4.081 -29.060 1.00 50.56 81 PHE A N 1
ATOM 611 C CA . PHE A 1 81 ? -22.878 -3.093 -30.087 1.00 50.56 81 PHE A CA 1
ATOM 612 C C . PHE A 1 81 ? -23.878 -3.742 -31.042 1.00 50.56 81 PHE A C 1
ATOM 614 O O . PHE A 1 81 ? -23.503 -4.429 -31.991 1.00 50.56 81 PHE A O 1
ATOM 621 N N . ASP A 1 82 ? -25.163 -3.562 -30.743 1.00 51.66 82 ASP A N 1
ATOM 622 C CA . ASP A 1 82 ? -26.231 -3.713 -31.729 1.00 51.66 82 ASP A CA 1
ATOM 623 C C . ASP A 1 82 ? -26.089 -2.571 -32.755 1.00 51.66 82 ASP A C 1
ATOM 625 O O . ASP A 1 82 ? -26.733 -1.531 -32.649 1.00 51.66 82 ASP A O 1
ATOM 629 N N . ASP A 1 83 ? -25.186 -2.744 -33.724 1.00 45.97 83 ASP A N 1
ATOM 630 C CA . ASP A 1 83 ? -25.266 -2.110 -35.044 1.00 45.97 83 ASP A CA 1
ATOM 631 C C . ASP A 1 83 ? -24.484 -2.958 -36.073 1.00 45.97 83 ASP A C 1
ATOM 633 O O . ASP A 1 83 ? -23.253 -3.048 -36.003 1.00 45.97 83 ASP A O 1
ATOM 637 N N . PRO A 1 84 ? -25.146 -3.636 -37.031 1.00 49.69 84 PRO A N 1
ATOM 638 C CA . PRO A 1 84 ? -24.492 -4.573 -37.941 1.00 49.69 84 PRO A CA 1
ATOM 639 C C . PRO A 1 84 ? -23.806 -3.894 -39.140 1.00 49.69 84 PRO A C 1
ATOM 641 O O . PRO A 1 84 ? -23.680 -4.515 -40.199 1.00 49.69 84 PRO A O 1
ATOM 644 N N . GLN A 1 85 ? -23.343 -2.645 -39.024 1.00 49.12 85 GLN A N 1
ATOM 645 C CA . GLN A 1 85 ? -22.643 -1.956 -40.111 1.00 49.12 85 GLN A CA 1
ATOM 646 C C . GLN A 1 85 ? -21.494 -1.064 -39.623 1.00 49.12 85 GLN A C 1
ATOM 648 O O . GLN A 1 85 ? -21.630 0.145 -39.569 1.00 49.12 85 GLN A O 1
ATOM 653 N N . SER A 1 86 ? -20.328 -1.674 -39.372 1.00 44.91 86 SER A N 1
ATOM 654 C CA . SER A 1 86 ? -18.988 -1.183 -39.776 1.00 44.91 86 SER A CA 1
ATOM 655 C C . SER A 1 86 ? -17.890 -1.449 -38.741 1.00 44.91 86 SER A C 1
ATOM 657 O O . SER A 1 86 ? -17.272 -0.524 -38.228 1.00 44.91 86 SER A O 1
ATOM 659 N N . MET A 1 87 ? -17.535 -2.705 -38.487 1.00 42.00 87 MET A N 1
ATOM 660 C CA . MET A 1 87 ? -16.153 -2.997 -38.094 1.00 42.00 87 MET A CA 1
ATOM 661 C C . MET A 1 87 ? -15.681 -4.214 -38.867 1.00 42.00 87 MET A C 1
ATOM 663 O O . MET A 1 87 ? -15.919 -5.361 -38.494 1.00 42.00 87 MET A O 1
ATOM 667 N N . GLN A 1 88 ? -15.034 -3.946 -40.003 1.00 44.88 88 GLN A N 1
ATOM 668 C CA . GLN A 1 88 ? -14.218 -4.949 -40.664 1.00 44.88 88 GLN A CA 1
ATOM 669 C C . GLN A 1 88 ? -13.128 -5.359 -39.674 1.00 44.88 88 GLN A C 1
ATOM 671 O O . GLN A 1 88 ? -12.206 -4.595 -39.395 1.00 44.88 88 GLN A O 1
ATOM 676 N N . PHE A 1 89 ? -13.249 -6.567 -39.128 1.00 42.16 89 PHE A N 1
ATOM 677 C CA . PHE A 1 89 ? -12.141 -7.236 -38.466 1.00 42.16 89 PHE A CA 1
ATOM 678 C C . PHE A 1 89 ? -11.063 -7.477 -39.524 1.00 42.16 89 PHE A C 1
ATOM 680 O O . PHE A 1 89 ? -11.059 -8.486 -40.233 1.00 42.16 89 PHE A O 1
ATOM 687 N N . HIS A 1 90 ? -10.148 -6.524 -39.670 1.00 44.53 90 HIS A N 1
ATOM 688 C CA . HIS A 1 90 ? -8.913 -6.770 -40.385 1.00 44.53 90 HIS A CA 1
ATOM 689 C C . HIS A 1 90 ? -8.102 -7.737 -39.530 1.00 44.53 90 HIS A C 1
ATOM 691 O O . HIS A 1 90 ? -7.526 -7.353 -38.516 1.00 44.53 90 HIS A O 1
ATOM 697 N N . LYS A 1 91 ? -8.069 -9.011 -39.937 1.00 46.59 91 LYS A N 1
ATOM 698 C CA . LYS A 1 91 ? -7.034 -9.950 -39.497 1.00 46.59 91 LYS A CA 1
ATOM 699 C C . LYS A 1 91 ? -5.696 -9.224 -39.687 1.00 46.59 91 LYS A C 1
ATOM 701 O O . LYS A 1 91 ? -5.396 -8.887 -40.838 1.00 46.59 91 LYS A O 1
ATOM 706 N N . PRO A 1 92 ? -4.935 -8.909 -38.620 1.00 48.56 92 PRO A N 1
ATOM 707 C CA . PRO A 1 92 ? -3.705 -8.161 -38.781 1.00 48.56 92 PRO A CA 1
ATOM 708 C C . PRO A 1 92 ?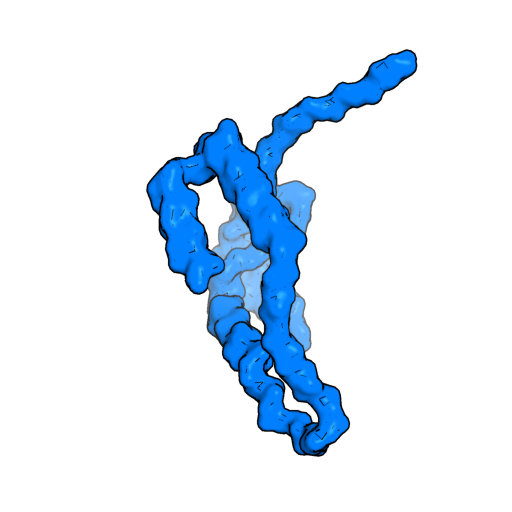 -2.790 -9.032 -39.627 1.00 48.56 92 PRO A C 1
ATOM 710 O O . PRO A 1 92 ? -2.356 -10.108 -39.221 1.00 48.56 92 PRO A O 1
ATOM 713 N N . THR A 1 93 ? -2.574 -8.601 -40.865 1.00 56.84 93 THR A N 1
ATOM 714 C CA . THR A 1 93 ? -1.515 -9.166 -41.683 1.00 56.84 93 THR A CA 1
ATOM 715 C C . THR A 1 93 ? -0.253 -8.692 -40.995 1.00 56.84 93 THR A C 1
ATOM 717 O O . THR A 1 93 ? 0.039 -7.498 -41.031 1.00 56.84 93 THR A O 1
ATOM 720 N N . ILE A 1 94 ? 0.404 -9.590 -40.258 1.00 58.22 94 ILE A N 1
ATOM 721 C CA . ILE A 1 94 ? 1.656 -9.305 -39.561 1.00 58.22 94 ILE A CA 1
ATOM 722 C C . ILE A 1 94 ? 2.640 -8.878 -40.647 1.00 58.22 94 ILE A C 1
ATOM 724 O O . ILE A 1 94 ? 3.164 -9.696 -41.401 1.00 58.22 94 ILE A O 1
ATOM 728 N N . ALA A 1 95 ? 2.783 -7.567 -40.819 1.00 64.94 95 ALA A N 1
ATOM 729 C CA . ALA A 1 95 ? 3.635 -7.007 -41.845 1.00 64.94 95 ALA A CA 1
ATOM 730 C C . ALA A 1 95 ? 5.075 -7.408 -41.516 1.00 64.94 95 ALA A C 1
ATOM 732 O O . ALA A 1 95 ? 5.487 -7.298 -40.361 1.00 64.94 95 ALA A O 1
ATOM 733 N N . GLY A 1 96 ? 5.852 -7.836 -42.517 1.00 58.75 96 GLY A N 1
ATOM 734 C CA . GLY A 1 96 ? 7.230 -8.320 -42.325 1.00 58.75 96 GLY A CA 1
ATOM 735 C C . GLY A 1 96 ? 8.145 -7.347 -41.568 1.00 58.75 96 GLY A C 1
ATOM 736 O O . GLY A 1 96 ? 9.108 -7.768 -40.941 1.00 58.75 96 GLY A O 1
ATOM 737 N N . VAL A 1 97 ? 7.795 -6.058 -41.532 1.00 60.88 97 VAL A N 1
ATOM 738 C CA . VAL A 1 97 ? 8.461 -5.036 -40.712 1.00 60.88 97 VAL A CA 1
ATOM 739 C C . VAL A 1 97 ? 8.404 -5.364 -39.213 1.00 60.88 97 VAL A C 1
ATOM 741 O O . VAL A 1 97 ? 9.404 -5.191 -38.526 1.00 60.88 97 VAL A O 1
ATOM 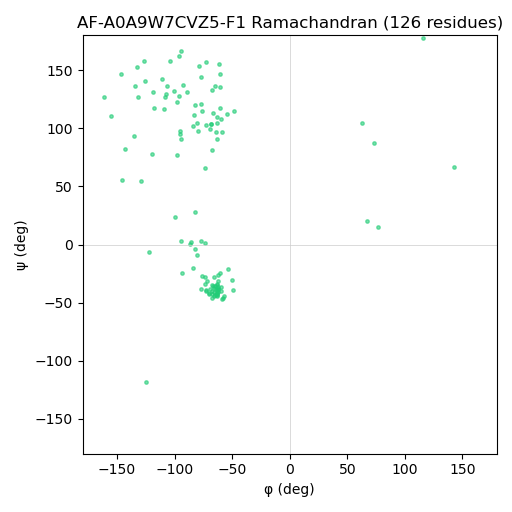744 N N . VAL A 1 98 ? 7.276 -5.871 -38.702 1.00 67.38 98 VAL A N 1
ATOM 745 C CA . VAL A 1 98 ? 7.117 -6.227 -37.279 1.00 67.38 98 VAL A CA 1
ATOM 746 C C . VAL A 1 98 ? 8.008 -7.413 -36.923 1.00 67.38 98 VAL A C 1
ATOM 748 O O . VAL A 1 98 ? 8.693 -7.382 -35.905 1.00 67.38 98 VAL A O 1
ATOM 751 N N . MET A 1 99 ? 8.066 -8.420 -37.795 1.00 68.69 99 MET A N 1
ATOM 752 C CA . MET A 1 99 ? 8.899 -9.604 -37.576 1.00 68.69 99 MET A CA 1
ATOM 753 C C . MET A 1 99 ? 10.390 -9.273 -37.589 1.00 68.69 99 MET A C 1
ATOM 755 O O . MET A 1 99 ? 11.124 -9.768 -36.742 1.00 68.69 99 MET A O 1
ATOM 759 N N . ASN A 1 100 ? 10.819 -8.357 -38.459 1.00 71.56 100 ASN A N 1
ATOM 760 C CA . ASN A 1 100 ? 12.209 -7.903 -38.496 1.00 71.56 100 ASN A CA 1
ATOM 761 C C . ASN A 1 100 ? 12.619 -7.160 -37.213 1.00 71.56 100 ASN A C 1
ATOM 763 O O . ASN A 1 100 ? 13.754 -7.288 -36.763 1.00 71.56 100 ASN A O 1
ATOM 767 N N . VAL A 1 101 ? 11.706 -6.387 -36.612 1.00 76.19 101 VAL A N 1
ATOM 768 C CA . VAL A 1 101 ? 11.973 -5.693 -35.340 1.00 76.19 101 VAL A CA 1
ATOM 769 C C . VAL A 1 101 ? 12.058 -6.691 -34.187 1.00 76.19 101 VAL A C 1
ATOM 771 O O . VAL A 1 101 ? 12.948 -6.574 -33.348 1.00 76.19 101 VAL A O 1
ATOM 774 N N . VAL A 1 102 ? 11.173 -7.690 -34.159 1.00 79.44 102 VAL A N 1
ATOM 775 C CA . VAL A 1 102 ? 11.214 -8.752 -33.143 1.00 79.44 102 VAL A CA 1
ATOM 776 C C . VAL A 1 102 ? 12.507 -9.566 -33.258 1.00 79.44 102 VAL A C 1
ATOM 778 O O . VAL A 1 102 ? 13.169 -9.780 -32.247 1.00 79.44 102 VAL A O 1
ATOM 781 N N . ASP A 1 103 ? 12.923 -9.937 -34.469 1.00 79.81 103 ASP A N 1
ATOM 782 C CA . ASP A 1 103 ? 14.158 -10.698 -34.712 1.00 79.81 103 ASP A CA 1
ATOM 783 C C . ASP A 1 103 ? 15.422 -9.914 -34.309 1.00 79.81 103 ASP A C 1
ATOM 785 O O . ASP A 1 103 ? 16.342 -10.450 -33.683 1.00 79.81 103 ASP A O 1
ATOM 789 N N . ALA A 1 104 ? 15.433 -8.601 -34.566 1.00 80.25 104 ALA A N 1
ATOM 790 C CA . ALA A 1 104 ? 16.508 -7.714 -34.130 1.00 80.25 104 ALA A CA 1
ATOM 791 C C . ALA A 1 104 ? 16.586 -7.592 -32.597 1.00 80.25 104 ALA A C 1
ATOM 793 O O . ALA A 1 104 ? 17.682 -7.610 -32.036 1.00 80.25 104 ALA A O 1
ATOM 794 N N . LEU A 1 105 ? 15.441 -7.503 -31.910 1.00 78.75 105 LEU A N 1
ATOM 795 C CA . LEU A 1 105 ? 15.384 -7.448 -30.444 1.00 78.75 105 LEU A CA 1
ATOM 796 C C . LEU A 1 105 ? 15.838 -8.765 -29.801 1.00 78.75 105 LEU A C 1
ATOM 798 O O . LEU A 1 105 ? 16.554 -8.747 -28.800 1.00 78.75 105 LEU A O 1
ATOM 802 N N . VAL A 1 106 ? 15.458 -9.902 -30.387 1.00 81.31 106 VAL A N 1
ATOM 803 C CA . VAL A 1 106 ? 15.896 -11.228 -29.929 1.00 81.31 106 VAL A CA 1
ATOM 804 C C . VAL A 1 106 ? 17.406 -11.392 -30.128 1.00 81.31 106 VAL A C 1
ATOM 806 O O . VAL A 1 106 ? 18.102 -11.812 -29.204 1.00 81.31 106 VAL A O 1
ATOM 809 N N . SER A 1 107 ? 17.938 -10.983 -31.282 1.00 79.00 107 SER A N 1
ATOM 810 C CA . SER A 1 107 ? 19.378 -11.041 -31.568 1.00 79.00 107 SER A CA 1
ATOM 811 C C . SER A 1 107 ? 20.210 -10.160 -30.624 1.00 79.00 107 SER A C 1
ATOM 813 O O . SER A 1 107 ? 21.238 -10.606 -30.111 1.00 79.00 107 SER A O 1
ATOM 815 N N . ASP A 1 108 ? 19.754 -8.936 -30.336 1.00 79.00 108 ASP A N 1
ATOM 816 C CA . ASP A 1 108 ? 20.416 -8.028 -29.385 1.00 79.00 108 ASP A CA 1
ATOM 817 C C . ASP A 1 108 ? 20.419 -8.604 -27.955 1.00 79.00 108 ASP A C 1
ATOM 819 O O . ASP A 1 108 ? 21.440 -8.558 -27.265 1.00 79.00 108 ASP A O 1
ATOM 823 N N . ALA A 1 109 ? 19.324 -9.237 -27.524 1.00 73.88 109 ALA A N 1
ATOM 824 C CA . ALA A 1 109 ? 19.232 -9.857 -26.203 1.00 73.88 109 ALA A CA 1
ATOM 825 C C . ALA A 1 109 ? 20.165 -11.076 -26.039 1.00 73.88 109 ALA A C 1
ATOM 827 O O . ALA A 1 109 ? 20.750 -11.253 -24.965 1.00 73.88 109 ALA A O 1
ATOM 828 N N . ILE A 1 110 ? 20.363 -11.875 -27.096 1.00 77.12 110 ILE A N 1
ATOM 829 C CA . ILE A 1 110 ? 21.338 -12.983 -27.114 1.00 77.12 110 ILE A CA 1
ATOM 830 C C . ILE A 1 110 ? 22.765 -12.435 -27.061 1.00 77.12 110 ILE A C 1
ATOM 832 O O . ILE A 1 110 ? 23.578 -12.898 -26.261 1.00 77.12 110 ILE A O 1
ATOM 836 N N . GLN A 1 111 ? 23.073 -11.412 -27.863 1.00 73.56 111 GLN A N 1
ATOM 837 C CA . GLN A 1 111 ? 24.409 -10.812 -27.895 1.00 73.56 111 GLN A CA 1
ATOM 838 C C . GLN A 1 111 ? 24.797 -10.185 -26.547 1.00 73.56 111 GLN A C 1
ATOM 840 O O . GLN A 1 111 ? 25.968 -10.193 -26.166 1.00 73.56 111 GLN A O 1
ATOM 845 N N . ARG A 1 112 ? 23.812 -9.678 -25.801 1.00 73.38 112 ARG A N 1
ATOM 846 C CA . ARG A 1 112 ? 23.992 -9.149 -24.442 1.00 73.38 112 ARG A CA 1
ATOM 847 C C . ARG A 1 112 ? 24.008 -10.229 -23.356 1.00 73.38 112 ARG A C 1
ATOM 849 O O . ARG A 1 112 ? 24.211 -9.890 -22.193 1.00 73.38 112 ARG A O 1
ATOM 856 N N . GLY A 1 113 ? 23.786 -11.500 -23.706 1.00 72.25 113 GLY A N 1
ATOM 857 C CA . GLY A 1 113 ? 23.730 -12.622 -22.763 1.00 72.25 113 GLY A CA 1
ATOM 858 C C . GLY A 1 113 ? 22.532 -12.572 -21.809 1.00 72.25 113 GLY A C 1
ATOM 859 O O . GLY A 1 113 ? 22.574 -13.177 -20.741 1.00 72.25 113 GLY A O 1
ATOM 860 N N . VAL A 1 114 ? 21.483 -11.820 -22.164 1.00 67.06 114 VAL A N 1
ATOM 861 C CA . VAL A 1 114 ? 20.269 -11.642 -21.345 1.00 67.06 114 VAL A CA 1
ATOM 862 C C . VAL A 1 114 ? 19.370 -12.879 -21.422 1.00 67.06 114 VAL A C 1
ATOM 864 O O . VAL A 1 114 ? 18.631 -13.174 -20.484 1.00 67.06 114 VAL A O 1
ATOM 867 N N . ILE A 1 115 ? 19.451 -13.619 -22.528 1.00 64.00 115 ILE A N 1
ATOM 868 C CA . ILE A 1 115 ? 18.713 -14.857 -22.778 1.00 64.00 115 ILE A CA 1
ATOM 869 C C . ILE A 1 115 ? 19.661 -15.921 -23.347 1.00 64.00 115 ILE A C 1
ATOM 871 O O . ILE A 1 115 ? 20.496 -15.624 -24.197 1.00 64.00 115 ILE A O 1
ATOM 875 N N . ASP A 1 116 ? 19.540 -17.155 -22.853 1.00 65.88 116 ASP A N 1
ATOM 876 C CA . ASP A 1 116 ? 20.251 -18.332 -23.373 1.00 65.88 116 ASP A CA 1
ATOM 877 C C . ASP A 1 116 ? 19.549 -18.852 -24.649 1.00 65.88 116 ASP A C 1
ATOM 879 O O . ASP A 1 116 ? 18.335 -18.684 -24.813 1.00 65.88 116 ASP A O 1
ATOM 883 N N . ASP A 1 117 ? 20.298 -19.513 -25.532 1.00 62.28 117 ASP A N 1
ATOM 884 C CA . ASP A 1 117 ? 19.863 -20.119 -26.801 1.00 62.28 117 ASP A CA 1
ATOM 885 C C . ASP A 1 117 ? 18.616 -21.020 -26.649 1.00 62.28 117 ASP A C 1
ATOM 887 O O . ASP A 1 117 ? 17.733 -21.085 -27.518 1.00 62.28 117 ASP A O 1
ATOM 891 N N . TYR A 1 118 ? 18.468 -21.641 -25.474 1.00 63.31 118 TYR A N 1
ATOM 892 C CA . TYR A 1 118 ? 17.292 -22.436 -25.116 1.00 63.31 118 TYR A CA 1
ATOM 893 C C . TYR A 1 118 ? 15.976 -21.626 -25.076 1.00 63.31 118 TYR A C 1
ATOM 895 O O . TYR A 1 118 ? 14.919 -22.135 -25.462 1.00 63.31 118 TYR A O 1
ATOM 903 N N . ILE A 1 119 ? 16.007 -20.362 -24.633 1.00 64.31 119 ILE A N 1
ATOM 904 C CA . ILE A 1 119 ? 14.815 -19.492 -24.572 1.00 64.31 119 ILE A CA 1
ATOM 905 C C . ILE A 1 119 ? 14.460 -18.971 -25.972 1.00 64.31 119 ILE A C 1
ATOM 907 O O . ILE A 1 119 ? 13.281 -18.941 -26.336 1.00 64.31 119 ILE A O 1
ATOM 911 N N . THR A 1 120 ? 15.468 -18.653 -26.786 1.00 63.59 120 THR A N 1
ATOM 912 C CA . THR A 1 120 ? 15.319 -18.221 -28.186 1.00 63.59 120 THR A CA 1
ATOM 913 C C . THR A 1 120 ? 14.597 -19.266 -29.032 1.00 63.59 120 THR A C 1
ATOM 915 O O . THR A 1 120 ? 13.628 -18.955 -29.729 1.00 63.59 120 THR A O 1
ATOM 918 N N . THR A 1 121 ? 15.006 -20.531 -28.912 1.00 65.81 121 THR A N 1
ATOM 919 C CA . THR A 1 121 ? 14.395 -21.646 -29.655 1.00 65.81 121 THR A CA 1
ATOM 920 C C . THR A 1 121 ? 12.901 -21.794 -2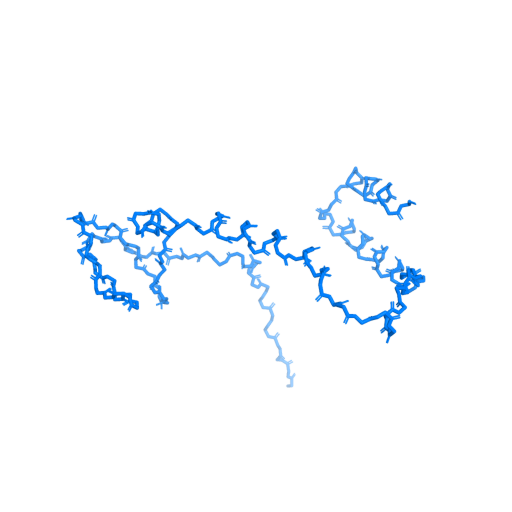9.332 1.00 65.81 121 THR A C 1
ATOM 922 O O . THR A 1 121 ? 12.080 -22.054 -30.216 1.00 65.81 121 THR A O 1
ATOM 925 N N . ARG A 1 122 ? 12.510 -21.555 -28.073 1.00 64.94 122 ARG A N 1
ATOM 926 C CA . ARG A 1 122 ? 11.101 -21.598 -27.653 1.00 64.94 122 ARG A CA 1
ATOM 927 C C . ARG A 1 122 ? 10.290 -20.407 -28.157 1.00 64.94 122 ARG A C 1
ATOM 929 O O . ARG A 1 122 ? 9.151 -20.613 -28.564 1.00 64.94 122 ARG A O 1
ATOM 936 N N . LEU A 1 123 ? 10.851 -19.196 -28.153 1.00 59.94 123 LEU A N 1
ATOM 937 C CA . LEU A 1 123 ? 10.170 -18.000 -28.668 1.00 59.94 123 LEU A CA 1
ATOM 938 C C . LEU A 1 123 ? 9.876 -18.121 -30.167 1.00 59.94 123 LEU A C 1
ATOM 940 O O . LEU A 1 123 ? 8.749 -17.873 -30.589 1.00 59.94 123 LEU A O 1
ATOM 944 N N . ASN A 1 124 ? 10.842 -18.606 -30.946 1.00 58.69 124 ASN A N 1
ATOM 945 C CA . ASN A 1 124 ? 10.662 -18.812 -32.384 1.00 58.69 124 ASN A CA 1
ATOM 946 C C . ASN A 1 124 ? 9.622 -19.894 -32.716 1.00 58.69 124 ASN A C 1
ATOM 948 O O . ASN A 1 124 ? 8.959 -19.801 -33.741 1.00 58.69 124 ASN A O 1
ATOM 952 N N . THR A 1 125 ? 9.419 -20.879 -31.835 1.00 62.62 125 THR A N 1
ATOM 953 C CA . THR A 1 125 ? 8.384 -21.915 -32.018 1.00 62.62 125 THR A CA 1
ATOM 954 C C . THR A 1 125 ? 6.965 -21.379 -31.778 1.00 62.62 125 THR A C 1
ATOM 956 O O . THR A 1 125 ? 6.011 -21.902 -32.338 1.00 62.62 125 THR A O 1
ATOM 959 N N . VAL A 1 126 ? 6.804 -20.346 -30.943 1.00 56.44 126 VAL A N 1
ATOM 960 C CA . VAL A 1 126 ? 5.492 -19.743 -30.624 1.00 56.44 126 VAL A CA 1
ATOM 961 C C . VAL A 1 126 ? 5.069 -18.700 -31.668 1.00 56.44 126 VAL A C 1
ATOM 963 O O . VAL A 1 126 ? 3.889 -18.377 -31.771 1.00 56.44 126 VAL A O 1
ATOM 966 N N . LEU A 1 127 ? 6.024 -18.167 -32.435 1.00 53.59 127 LEU A N 1
ATOM 967 C CA . LEU A 1 127 ? 5.804 -17.133 -33.453 1.00 53.59 127 LEU A CA 1
ATOM 968 C C . LEU A 1 127 ? 5.593 -17.685 -34.880 1.00 53.59 127 LEU A C 1
ATOM 970 O O . LEU A 1 127 ? 5.454 -16.887 -35.810 1.00 53.59 127 LEU A O 1
ATOM 974 N N . GLN A 1 128 ? 5.566 -19.012 -35.055 1.00 46.56 128 GLN A N 1
ATOM 975 C CA . GLN A 1 128 ? 5.180 -19.710 -36.293 1.00 46.56 128 GLN A CA 1
ATOM 976 C C . GLN A 1 128 ? 3.746 -20.236 -36.204 1.00 46.56 128 GLN A C 1
ATOM 978 O O . GLN A 1 128 ? 3.059 -20.212 -37.251 1.00 46.56 128 GLN A O 1
#

Nearest PDB structures (foldseek):
  8zp7-assembly1_D  TM=4.556E-01  e=3.381E+00  Candidatus Cloacimonetes bacterium ADurb.Bin088
  2znh-assembly1_A  TM=3.497E-01  e=4.372E+00  Homo sapiens
  8fvy-assembly1_V  TM=2.730E-01  e=2.974E+00  Giardia duodenalis assemblage A
  8glv-assembly1_JG  TM=1.758E-01  e=4.662E+00  Chlamydomonas reinhardtii

Mean predicted aligned error: 19.55 Å

Sequence (128 aa):
MNGDHTACGPPEWAILASTHAIDVNLTLNTAAGPVRFQDLKRCLIVESDFLVGKRLLAELGIDVDRQLGYLAVRGDDDKTFDDPQSMQFHKPTIAGVVMNVVDALVSDAIQRGVIDDYITTRLNTVLQ

pLDDT: mean 72.65, std 16.71, range [40.09, 94.88]

Solvent-accessible surface area (backbone atoms only — not comparable to full-atom values): 8682 Å² total; per-residue (Å²): 136,80,87,83,89,78,77,82,6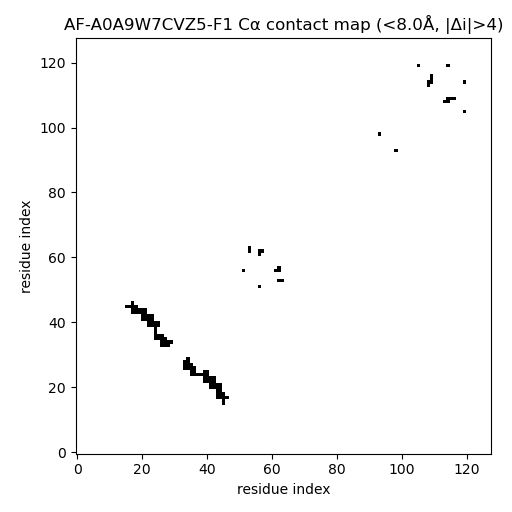9,77,89,70,78,75,78,83,68,59,88,48,76,48,75,39,81,49,68,46,81,47,99,93,44,77,47,69,55,94,57,71,42,81,42,71,47,54,100,76,80,94,79,82,55,68,71,63,38,43,78,73,72,46,54,64,68,64,52,51,49,56,56,63,62,63,72,74,68,87,79,80,75,93,63,100,80,85,76,83,81,69,74,78,72,82,49,68,68,60,56,53,52,51,52,51,54,54,52,52,34,43,76,69,65,76,46,58,71,74,57,53,58,52,54,59,65,76,76,108